Protein AF-A0A9Q0VZY8-F1 (afdb_monomer)

Solvent-accessible surface area (backbone atoms only — not comparable to full-atom values): 8937 Å² total; per-residue (Å²): 137,82,82,82,80,84,82,89,85,88,72,58,77,83,52,39,59,61,51,51,53,51,44,62,76,75,44,92,74,92,78,85,86,88,85,80,91,84,83,70,94,44,80,92,82,44,56,97,85,66,86,84,84,67,68,51,50,62,67,82,87,45,68,44,76,32,63,72,90,45,90,73,66,33,84,46,53,52,18,77,70,39,80,96,59,64,46,92,48,92,75,27,20,27,29,70,47,62,44,76,48,77,55,99,85,52,80,67,41,82,36,59,66,48,71,52,56,65,71,60,47,50,54,59,52,57,66,55,73,78,62,85,129

Secondary structure (DSSP, 8-state):
------------HHHHHHHHHHHHHHS--S----------S-TTT--TT-----SEEE--S-EEEPPTT-SS--SEEGGGG-SSS----TT-EEEEPPEEE--SSS--EEESEEEPPHHHHHHHHHHHHT---

Organism: NCBI:txid2511006

Structure (mmCIF, N/CA/C/O backbone):
data_AF-A0A9Q0VZY8-F1
#
_entry.id   AF-A0A9Q0VZY8-F1
#
loop_
_atom_site.group_PDB
_atom_site.id
_atom_site.type_symbol
_atom_site.label_atom_id
_atom_site.label_alt_id
_atom_site.label_comp_id
_atom_site.label_asym_id
_atom_site.label_entity_id
_atom_site.label_seq_id
_atom_site.pdbx_PDB_ins_code
_atom_site.Cartn_x
_atom_site.Cartn_y
_atom_site.Cartn_z
_atom_site.occupancy
_atom_site.B_iso_or_equiv
_atom_site.auth_seq_id
_atom_site.auth_comp_id
_atom_site.auth_asym_id
_atom_site.auth_atom_id
_atom_site.pdbx_PDB_model_num
ATOM 1 N N . MET A 1 1 ? -24.925 9.636 28.910 1.00 32.38 1 MET A N 1
ATOM 2 C CA . MET A 1 1 ? -25.523 9.132 27.660 1.00 32.38 1 MET A CA 1
ATOM 3 C C . MET A 1 1 ? -24.688 9.720 26.536 1.00 32.38 1 MET A C 1
ATOM 5 O O . MET A 1 1 ? -24.849 10.892 26.234 1.00 32.38 1 MET A O 1
ATOM 9 N N . LEU A 1 2 ? -23.657 8.996 26.093 1.00 38.84 2 LEU A N 1
ATOM 10 C CA . LEU A 1 2 ? -22.732 9.479 25.067 1.00 38.84 2 LEU A CA 1
ATOM 11 C C . LE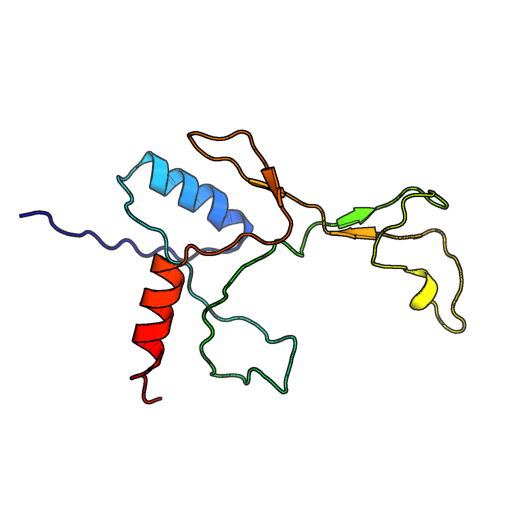U A 1 2 ? -23.324 9.055 23.719 1.00 38.84 2 LEU A C 1
ATOM 13 O O . LEU A 1 2 ? -23.356 7.866 23.417 1.00 38.84 2 LEU A O 1
ATOM 17 N N . GLU A 1 3 ? -23.879 9.997 22.962 1.00 44.88 3 GLU A N 1
ATOM 18 C CA . GLU A 1 3 ? -24.308 9.731 21.588 1.00 44.88 3 GLU A CA 1
ATOM 19 C C . GLU A 1 3 ? -23.060 9.407 20.751 1.00 44.88 3 GLU A C 1
ATOM 21 O O . GLU A 1 3 ? -22.207 10.270 20.531 1.00 44.88 3 GLU A O 1
ATOM 26 N N . HIS A 1 4 ? -22.909 8.152 20.318 1.00 53.09 4 HIS A N 1
ATOM 27 C CA . HIS A 1 4 ? -21.846 7.773 19.388 1.00 53.09 4 HIS A CA 1
ATOM 28 C C . HIS A 1 4 ? -22.198 8.302 17.995 1.00 53.09 4 HIS A C 1
ATOM 30 O O . HIS A 1 4 ? -23.000 7.723 17.266 1.00 53.09 4 HIS A O 1
ATOM 36 N N . LEU A 1 5 ? -21.616 9.448 17.643 1.00 50.69 5 LEU A N 1
ATOM 37 C CA . LEU A 1 5 ? -21.810 10.089 16.348 1.00 50.69 5 LEU A CA 1
ATOM 38 C C . LEU A 1 5 ? -20.930 9.415 15.284 1.00 50.69 5 LEU A C 1
ATOM 40 O O . LEU A 1 5 ? -19.721 9.642 15.237 1.00 50.69 5 LEU A O 1
ATOM 44 N N . THR A 1 6 ? -21.538 8.633 14.394 1.00 66.50 6 THR A N 1
ATOM 45 C CA . THR A 1 6 ? -20.872 8.137 13.179 1.00 66.50 6 THR A CA 1
ATOM 46 C C . THR A 1 6 ? -20.899 9.222 12.102 1.00 66.50 6 THR A C 1
ATOM 48 O O . THR A 1 6 ? -21.966 9.707 11.726 1.00 66.50 6 THR A O 1
ATOM 51 N N . LYS A 1 7 ? -19.728 9.623 11.591 1.00 71.81 7 LYS A N 1
ATOM 52 C CA . LYS A 1 7 ? -19.601 10.590 10.486 1.00 71.81 7 LYS A CA 1
ATOM 53 C C . LYS A 1 7 ? -19.109 9.872 9.235 1.00 71.81 7 LYS A C 1
ATOM 55 O O . LYS A 1 7 ? -18.022 9.305 9.244 1.00 71.81 7 LYS A O 1
ATOM 60 N N . LEU A 1 8 ? -19.900 9.929 8.166 1.00 64.75 8 LEU A N 1
ATOM 6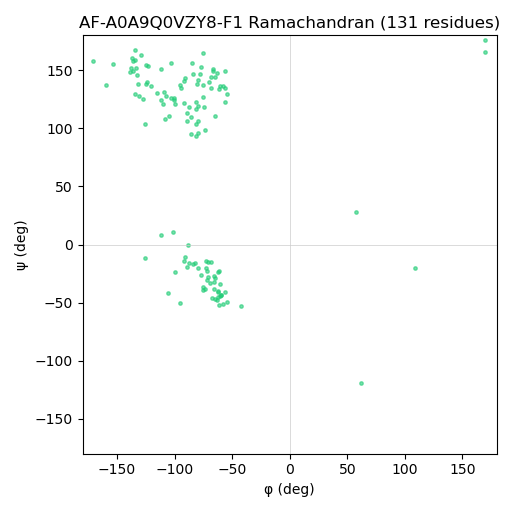1 C CA . LEU A 1 8 ? -19.544 9.379 6.859 1.00 64.75 8 LEU A CA 1
ATOM 62 C C . LEU A 1 8 ? -18.916 10.466 5.977 1.00 64.75 8 LEU A C 1
ATOM 64 O O . LEU A 1 8 ? -19.439 11.577 5.893 1.00 64.75 8 LEU A O 1
ATOM 68 N N . LEU A 1 9 ? -17.816 10.134 5.299 1.00 64.19 9 LEU A N 1
ATOM 69 C CA . LEU A 1 9 ? -17.140 11.016 4.351 1.00 64.19 9 LEU A CA 1
ATOM 70 C C . LEU A 1 9 ? -16.788 10.259 3.067 1.00 64.19 9 LEU A C 1
ATOM 72 O O . LEU A 1 9 ? -16.161 9.207 3.121 1.00 64.19 9 LEU A O 1
ATOM 76 N N . LEU A 1 10 ? -17.157 10.827 1.918 1.00 56.91 10 LEU A N 1
ATOM 77 C CA . LEU A 1 10 ? -16.867 10.302 0.579 1.00 56.91 10 LEU A CA 1
ATOM 78 C C . LEU A 1 10 ? -15.794 11.171 -0.082 1.00 56.91 10 LEU A C 1
ATOM 80 O O . LEU A 1 10 ? -15.931 12.395 -0.107 1.00 56.91 10 LEU A O 1
ATOM 84 N N . CYS A 1 11 ? -14.711 10.570 -0.581 1.00 48.88 11 CYS A N 1
ATOM 85 C CA . CYS A 1 11 ? -13.517 11.337 -0.921 1.00 48.88 11 CYS A CA 1
ATOM 86 C C . CYS A 1 11 ? -12.564 10.631 -1.914 1.00 48.88 11 CYS A C 1
ATOM 88 O O . CYS A 1 11 ? -12.272 9.452 -1.747 1.00 48.88 11 CYS A O 1
ATOM 90 N N . MET A 1 12 ? -12.022 11.358 -2.909 1.00 60.88 12 MET A N 1
ATOM 91 C 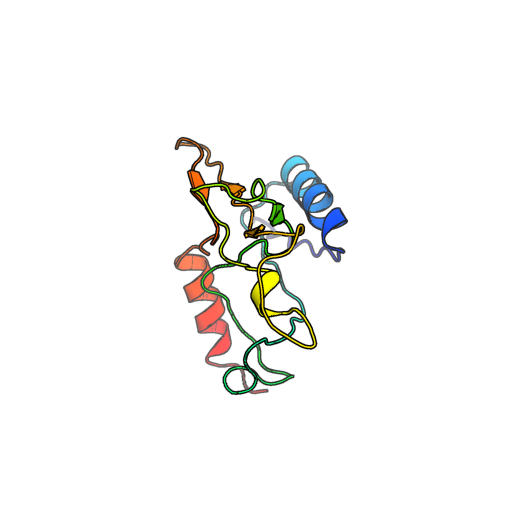CA . MET A 1 12 ? -10.896 10.903 -3.758 1.00 60.88 12 MET A CA 1
ATOM 92 C C . MET A 1 12 ? -9.549 11.016 -3.020 1.00 60.88 12 MET A C 1
ATOM 94 O O . MET A 1 12 ? -9.399 11.899 -2.183 1.00 60.88 12 MET A O 1
ATOM 98 N N . LEU A 1 13 ? -8.553 10.184 -3.363 1.00 59.78 13 LEU A N 1
ATOM 99 C CA . LEU A 1 13 ? -7.271 10.012 -2.642 1.00 59.78 13 LEU A CA 1
ATOM 100 C C . LEU A 1 13 ? -6.592 11.309 -2.152 1.00 59.78 13 LEU A C 1
AT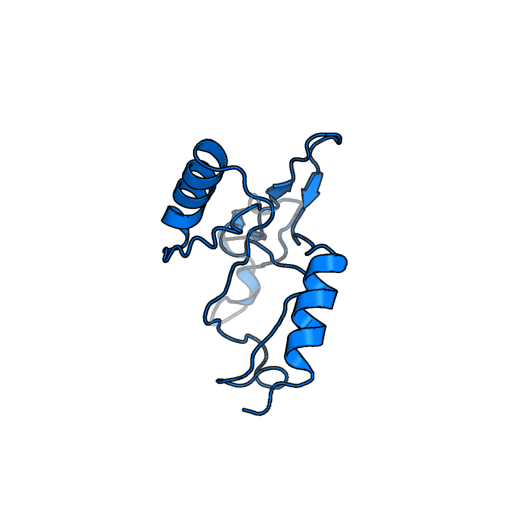OM 102 O O . L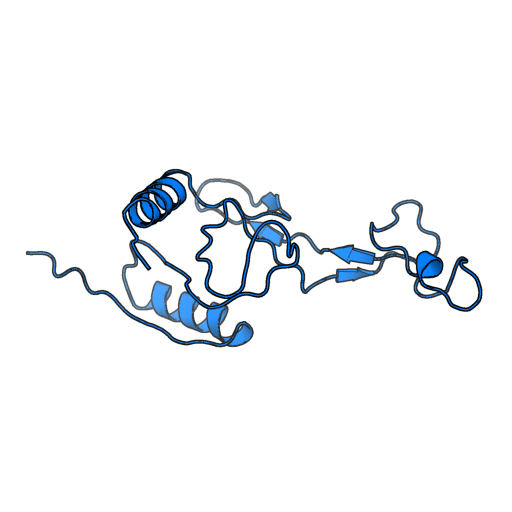EU A 1 13 ? -6.323 11.430 -0.960 1.00 59.78 13 LEU A O 1
ATOM 106 N N . GLY A 1 14 ? -6.362 12.299 -3.025 1.00 60.66 14 GLY A N 1
ATOM 107 C CA . GLY A 1 14 ? -5.728 13.572 -2.629 1.00 60.66 14 GLY A CA 1
ATOM 108 C C . GLY A 1 14 ? -6.571 14.404 -1.656 1.00 60.66 14 GLY A C 1
ATOM 109 O O . GLY A 1 14 ? -6.041 15.104 -0.799 1.00 60.66 14 GLY A O 1
ATOM 110 N N . ASN A 1 15 ? -7.891 14.257 -1.727 1.00 75.06 15 ASN A N 1
ATOM 111 C CA . ASN A 1 15 ? -8.817 14.933 -0.832 1.00 75.06 15 ASN A CA 1
ATOM 112 C C . ASN A 1 15 ? -8.894 14.217 0.538 1.00 75.06 15 ASN A C 1
ATOM 114 O O . ASN A 1 15 ? -9.311 14.844 1.512 1.00 75.06 15 ASN A O 1
ATOM 118 N N . VAL A 1 16 ? -8.495 12.932 0.647 1.00 82.62 16 VAL A N 1
ATOM 119 C CA . VAL A 1 16 ? -8.694 12.126 1.876 1.00 82.62 16 VAL A CA 1
ATOM 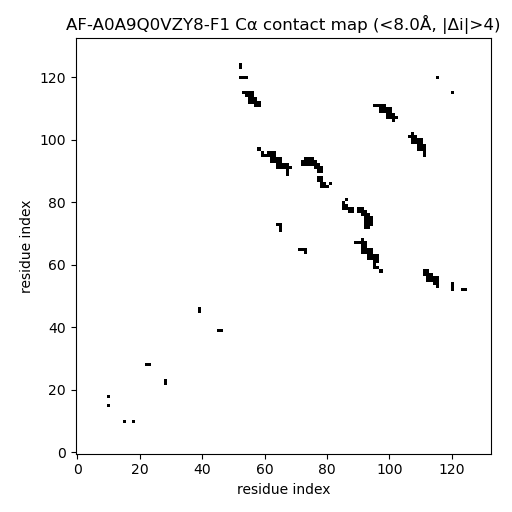120 C C . VAL A 1 16 ? -7.826 12.664 2.997 1.00 82.62 16 VAL A C 1
ATOM 122 O O . VAL A 1 16 ? -8.326 12.878 4.096 1.00 82.62 16 VAL A O 1
ATOM 125 N N . ALA A 1 17 ? -6.551 12.939 2.716 1.00 82.19 17 ALA A N 1
ATOM 126 C CA . ALA A 1 17 ? -5.618 13.448 3.716 1.00 82.19 17 ALA A CA 1
ATOM 127 C C . ALA A 1 17 ? -6.117 14.763 4.335 1.00 82.19 17 ALA A C 1
ATOM 129 O O . ALA A 1 17 ? -6.237 14.875 5.554 1.00 82.19 17 ALA A O 1
ATOM 130 N N . THR A 1 18 ? -6.488 15.741 3.503 1.00 86.06 18 THR A N 1
ATOM 131 C CA . THR A 1 18 ? -7.011 17.031 3.975 1.00 86.06 18 THR A CA 1
ATOM 132 C C . THR A 1 18 ? -8.312 16.869 4.753 1.00 86.06 18 THR A C 1
ATOM 134 O O . THR A 1 18 ? -8.517 17.528 5.777 1.00 86.06 18 THR A O 1
ATOM 137 N N . ALA A 1 19 ? -9.202 15.996 4.289 1.00 87.50 19 ALA A N 1
ATOM 138 C CA . ALA A 1 19 ? -10.503 15.841 4.906 1.00 87.50 19 ALA A CA 1
ATOM 139 C C . ALA A 1 19 ? -10.428 15.069 6.238 1.00 87.50 19 ALA A C 1
ATOM 141 O O . ALA A 1 19 ? -11.048 15.494 7.214 1.00 87.50 19 ALA A O 1
ATOM 142 N N . VAL A 1 20 ? -9.593 14.027 6.334 1.00 89.06 20 VAL A N 1
ATOM 143 C CA . VAL A 1 20 ? -9.278 13.335 7.597 1.00 89.06 20 VAL A CA 1
ATOM 144 C C . VAL A 1 20 ? -8.604 14.292 8.578 1.00 89.06 20 VAL A C 1
ATOM 146 O O . VAL A 1 20 ? -9.032 14.376 9.728 1.00 89.06 20 VAL A O 1
ATOM 149 N N . GLN A 1 21 ? -7.627 15.085 8.126 1.00 88.75 21 GLN A N 1
ATOM 150 C CA . GLN A 1 21 ? -6.966 16.078 8.975 1.00 88.75 21 GLN A CA 1
ATOM 151 C C . GLN A 1 21 ? -7.965 17.109 9.518 1.00 88.75 21 GLN A C 1
ATOM 153 O O . GLN A 1 21 ? -7.951 17.438 10.703 1.00 88.75 21 GLN A O 1
ATOM 158 N N . THR A 1 22 ? -8.874 17.593 8.671 1.00 90.69 22 THR A N 1
ATOM 159 C CA . THR A 1 22 ? -9.934 18.522 9.087 1.00 90.69 22 THR A CA 1
ATOM 160 C C . THR A 1 22 ? -10.859 17.872 10.111 1.00 90.69 22 THR A C 1
ATOM 162 O O . THR A 1 22 ? -11.242 18.512 11.089 1.00 90.69 22 THR A O 1
ATOM 165 N N . MET A 1 23 ? -11.197 16.595 9.924 1.00 89.94 23 MET A N 1
ATOM 166 C CA . MET A 1 23 ? -12.052 15.853 10.846 1.00 89.94 23 MET A CA 1
ATOM 167 C C . MET A 1 23 ? -11.390 15.691 12.217 1.00 89.94 23 MET A C 1
ATOM 169 O O . MET A 1 23 ? -12.029 15.991 13.224 1.00 89.94 23 MET A O 1
ATOM 173 N N . LEU A 1 24 ? -10.112 15.302 12.252 1.00 89.31 24 LEU A N 1
ATOM 174 C CA . LEU A 1 24 ? -9.326 15.159 13.483 1.00 89.31 24 LEU A CA 1
ATOM 175 C C . LEU A 1 24 ? -9.195 16.481 14.251 1.00 89.31 24 LEU A C 1
ATOM 177 O O . LEU A 1 24 ? -9.183 16.485 15.477 1.00 89.31 24 LEU A O 1
ATOM 181 N N . LEU A 1 25 ? -9.130 17.613 13.543 1.00 91.38 25 LEU A N 1
ATOM 182 C CA . LEU A 1 25 ? -9.068 18.943 14.160 1.00 91.38 25 LEU A CA 1
ATOM 183 C C . LEU A 1 25 ? -10.422 19.433 14.694 1.00 91.38 25 LEU A C 1
ATOM 185 O O . LEU A 1 25 ? -10.460 20.289 15.576 1.00 91.38 25 LEU A O 1
ATOM 189 N N . LYS A 1 26 ? -11.538 18.960 14.127 1.00 93.44 26 LYS A N 1
ATOM 190 C CA . LYS A 1 26 ? -12.892 19.436 14.462 1.00 93.44 26 LYS A CA 1
ATOM 191 C C . LYS A 1 26 ? -13.639 18.528 15.430 1.00 93.44 26 LYS A C 1
ATOM 193 O O . LYS A 1 26 ? -14.561 19.000 16.091 1.00 93.44 26 LYS A O 1
ATOM 198 N N . PHE A 1 27 ? -13.283 17.250 15.498 1.00 90.81 27 PHE A N 1
ATOM 199 C CA . PHE A 1 27 ? -14.018 16.245 16.256 1.00 90.81 27 PHE A CA 1
ATOM 200 C C . PHE A 1 27 ? -13.081 15.378 17.091 1.00 90.81 27 PHE A C 1
ATOM 202 O O . PHE A 1 27 ? -11.938 15.133 16.721 1.00 90.81 27 PHE A O 1
ATOM 209 N N . HIS A 1 28 ? -13.603 14.866 18.204 1.00 90.38 28 HIS A N 1
ATOM 210 C CA . HIS A 1 28 ? -12.928 13.826 18.966 1.00 90.38 28 HIS A CA 1
ATOM 211 C C . HIS A 1 28 ? -13.207 12.469 18.308 1.00 90.38 28 HIS A C 1
ATOM 213 O O . HIS A 1 28 ? -14.319 11.951 18.394 1.00 90.38 28 HIS A O 1
ATOM 219 N N . ILE A 1 29 ? -12.217 11.937 17.593 1.00 88.06 29 ILE A N 1
ATOM 220 C CA . ILE A 1 29 ? -12.337 10.703 16.811 1.00 88.06 29 ILE A CA 1
ATOM 221 C C . ILE A 1 29 ? -11.714 9.544 17.588 1.00 88.06 29 ILE A C 1
ATOM 223 O O . ILE A 1 29 ? -10.539 9.600 17.939 1.00 88.06 29 ILE A O 1
ATOM 227 N N . SER A 1 30 ? -12.486 8.479 17.815 1.00 88.56 30 SER A N 1
ATOM 228 C CA . SER A 1 30 ? -11.999 7.245 18.455 1.00 88.56 30 SER A CA 1
ATOM 229 C C . SER A 1 30 ? -11.438 6.222 17.461 1.00 88.56 30 SER A C 1
ATOM 231 O O . SER A 1 30 ? -10.697 5.328 17.854 1.00 88.56 30 SER A O 1
ATOM 233 N N . GLY A 1 31 ? -11.783 6.339 16.177 1.00 86.69 31 GLY A N 1
ATOM 234 C CA . GLY A 1 31 ? -11.325 5.438 15.124 1.00 86.69 31 GLY A CA 1
ATOM 235 C C . GLY A 1 31 ? -11.704 5.939 13.734 1.00 86.69 31 GLY A C 1
ATOM 236 O O . GLY A 1 31 ? -12.624 6.743 13.586 1.00 86.69 31 GLY A O 1
ATOM 237 N N . ILE A 1 32 ? -10.979 5.469 12.721 1.00 87.12 32 ILE A N 1
ATOM 238 C CA . ILE A 1 32 ? -11.219 5.779 11.309 1.00 87.12 32 ILE A CA 1
ATOM 239 C C . ILE A 1 32 ? -11.306 4.452 10.562 1.00 87.12 32 ILE A C 1
ATOM 241 O O . ILE A 1 32 ? -10.381 3.648 10.629 1.00 87.12 32 ILE A O 1
ATOM 245 N N . ILE A 1 33 ? -12.402 4.249 9.834 1.00 87.25 33 ILE A N 1
ATOM 246 C CA . ILE A 1 33 ? -12.596 3.094 8.957 1.00 87.25 33 ILE A CA 1
ATOM 247 C C . ILE A 1 33 ? -12.594 3.610 7.522 1.00 87.25 33 ILE A C 1
ATOM 249 O O . ILE A 1 33 ? -13.381 4.491 7.174 1.00 87.25 33 ILE A O 1
ATOM 253 N N . PHE A 1 34 ? -11.708 3.062 6.695 1.00 86.69 34 PHE A N 1
ATOM 254 C CA . PHE A 1 34 ? -11.731 3.276 5.254 1.00 86.69 34 PHE A CA 1
ATOM 255 C C . PHE A 1 34 ? -12.370 2.060 4.586 1.00 86.69 34 PHE A C 1
ATOM 257 O O . PHE A 1 34 ? -11.925 0.936 4.804 1.00 86.69 34 PHE A O 1
ATOM 264 N N . PHE A 1 35 ? -13.396 2.287 3.771 1.00 87.69 35 PHE A N 1
ATOM 265 C CA . PHE A 1 35 ? -14.058 1.247 2.991 1.00 87.69 35 PHE A CA 1
ATOM 266 C C . PHE A 1 35 ? -14.300 1.746 1.567 1.00 87.69 35 PHE A C 1
ATOM 268 O O . PHE A 1 35 ? -14.485 2.941 1.331 1.00 87.69 35 PHE A O 1
ATOM 275 N N . GLY A 1 36 ? -14.289 0.826 0.612 1.00 88.06 36 GLY A N 1
ATOM 276 C CA . GLY A 1 36 ? -14.487 1.131 -0.797 1.00 88.06 36 GLY A CA 1
ATOM 277 C C . GLY A 1 36 ? -14.179 -0.073 -1.674 1.00 88.06 36 GLY A C 1
ATOM 278 O O . GLY A 1 36 ? -13.733 -1.113 -1.193 1.00 88.06 36 GLY A O 1
ATOM 279 N N . SER A 1 37 ? -14.415 0.072 -2.973 1.00 89.50 37 SER A N 1
ATOM 280 C CA . SER A 1 37 ? -14.063 -0.947 -3.960 1.00 89.50 37 SER A CA 1
ATOM 281 C C . SER A 1 37 ? -12.567 -0.907 -4.273 1.00 89.50 37 SER A C 1
ATOM 283 O O . SER A 1 37 ? -11.955 0.163 -4.305 1.00 89.50 37 SER A O 1
ATOM 285 N N . SER A 1 38 ? -11.981 -2.070 -4.550 1.00 86.94 38 SER A N 1
ATOM 286 C CA . SER A 1 38 ? -10.584 -2.199 -4.967 1.00 86.94 38 SER A CA 1
ATOM 287 C C . SER A 1 38 ? -10.454 -3.198 -6.118 1.00 86.94 38 SER A C 1
ATOM 289 O O . SER A 1 38 ? -11.366 -3.985 -6.370 1.00 86.94 38 SER A O 1
ATOM 291 N N . GLY A 1 39 ? -9.341 -3.128 -6.849 1.00 87.38 39 GLY A N 1
ATOM 292 C CA . GLY A 1 39 ? -8.991 -4.119 -7.864 1.00 87.38 39 GLY A CA 1
ATOM 293 C C . GLY A 1 39 ? -8.060 -5.176 -7.279 1.00 87.38 39 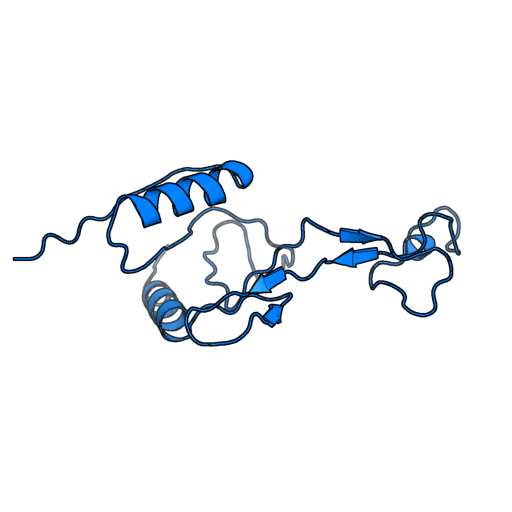GLY A C 1
ATOM 294 O O . GLY A 1 39 ? -7.114 -4.830 -6.571 1.00 87.38 39 GLY A O 1
ATOM 295 N N . SER A 1 40 ? -8.305 -6.447 -7.602 1.00 89.00 40 SER A N 1
ATOM 296 C CA . SER A 1 40 ? -7.376 -7.525 -7.263 1.00 89.00 40 SER A CA 1
ATOM 297 C C . SER A 1 40 ? -6.224 -7.584 -8.266 1.00 89.00 40 SER A C 1
ATOM 299 O O . SER A 1 40 ? -6.428 -7.460 -9.474 1.00 89.00 40 SER A O 1
ATOM 301 N N . LEU A 1 41 ? -5.012 -7.797 -7.754 1.00 87.62 41 LEU A N 1
ATOM 302 C CA . LEU A 1 41 ? -3.834 -8.134 -8.559 1.00 87.62 41 LEU A CA 1
ATOM 303 C C . LEU A 1 41 ? -3.652 -9.651 -8.710 1.00 87.62 41 LEU A C 1
ATOM 305 O O . LEU A 1 41 ? -2.839 -10.086 -9.521 1.00 87.62 41 LEU A O 1
ATOM 309 N N . ASP A 1 42 ? -4.412 -10.436 -7.945 1.00 85.81 42 ASP A N 1
ATOM 310 C CA . ASP A 1 42 ? -4.391 -11.892 -7.963 1.00 85.81 42 ASP A CA 1
ATOM 311 C C . ASP A 1 42 ? -5.811 -12.422 -8.191 1.00 85.81 42 ASP A C 1
ATOM 313 O O . ASP A 1 42 ? -6.673 -12.400 -7.306 1.00 85.81 42 ASP A O 1
ATOM 317 N N . LYS A 1 43 ? -6.051 -12.865 -9.424 1.00 79.25 43 LYS A N 1
ATOM 318 C CA . LYS A 1 43 ? -7.349 -13.378 -9.872 1.00 79.25 43 LYS A CA 1
ATOM 319 C C . LYS A 1 43 ? -7.703 -14.738 -9.265 1.00 79.25 43 LYS A C 1
ATOM 321 O O . LYS A 1 43 ? -8.845 -15.153 -9.395 1.00 79.25 43 LYS A O 1
ATOM 326 N N . ASP A 1 44 ? -6.736 -15.437 -8.673 1.00 86.12 44 ASP A N 1
ATOM 327 C CA . ASP A 1 44 ? -6.955 -16.764 -8.104 1.00 86.12 44 ASP A CA 1
ATOM 328 C C . ASP A 1 44 ? -7.328 -16.671 -6.610 1.00 86.12 44 ASP A C 1
ATOM 330 O O . ASP A 1 44 ? -7.827 -17.640 -6.040 1.00 86.12 44 ASP A O 1
ATOM 334 N N . ILE A 1 45 ? -7.119 -15.503 -5.980 1.00 84.69 45 ILE A N 1
ATOM 335 C CA . ILE A 1 45 ? -7.389 -15.259 -4.551 1.00 84.69 45 ILE A CA 1
ATOM 336 C C . ILE A 1 45 ? -8.644 -14.409 -4.322 1.00 84.69 45 ILE A C 1
ATOM 338 O O . ILE A 1 45 ? -9.392 -14.694 -3.391 1.00 84.69 45 ILE A O 1
ATOM 342 N N . LEU A 1 46 ? -8.859 -13.356 -5.118 1.00 87.88 46 LEU A N 1
ATOM 343 C CA . LEU A 1 46 ? -9.998 -12.445 -4.956 1.00 87.88 46 LEU A CA 1
ATOM 344 C C . LEU A 1 46 ? -10.711 -12.226 -6.287 1.00 87.88 46 LEU A C 1
ATOM 346 O O . LEU A 1 46 ? -10.099 -11.817 -7.280 1.00 87.88 46 LEU A O 1
ATOM 350 N N . MET A 1 47 ? -12.023 -12.428 -6.267 1.00 89.38 47 MET A N 1
ATOM 351 C CA . MET A 1 47 ? -12.931 -12.244 -7.389 1.00 89.38 47 MET A CA 1
ATOM 352 C C . MET A 1 47 ? -13.724 -10.936 -7.253 1.00 89.38 47 MET A C 1
ATOM 354 O O . MET A 1 47 ? -13.918 -10.421 -6.149 1.00 89.38 47 MET A O 1
ATOM 358 N N . PRO A 1 48 ? -14.219 -10.360 -8.365 1.00 89.25 48 PRO A N 1
ATOM 359 C CA . PRO A 1 48 ? -15.137 -9.230 -8.290 1.00 89.25 48 PRO A CA 1
ATOM 360 C C . PRO A 1 48 ? -16.368 -9.575 -7.440 1.00 89.25 48 PRO A C 1
ATOM 362 O O . PRO A 1 48 ? -17.092 -10.514 -7.761 1.00 89.25 48 PRO A O 1
ATOM 365 N N . GLY A 1 49 ? -16.610 -8.791 -6.389 1.00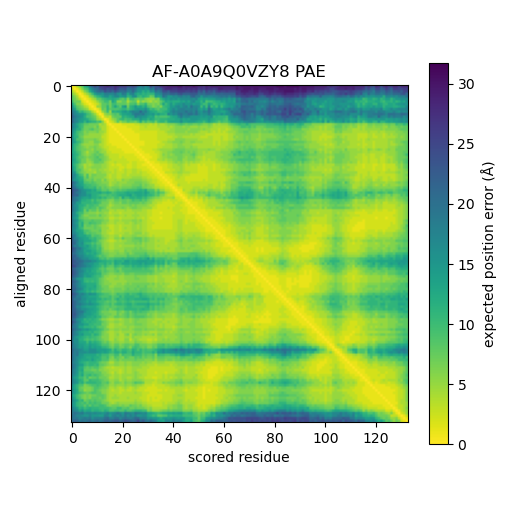 87.44 49 GLY A N 1
ATOM 366 C CA . GLY A 1 49 ? -17.683 -9.026 -5.416 1.00 87.44 49 GLY A CA 1
ATOM 367 C C . GLY A 1 49 ? -17.177 -9.482 -4.047 1.00 87.44 49 GLY A C 1
ATOM 368 O O . GLY A 1 49 ? -17.875 -9.268 -3.060 1.00 87.44 49 GLY A O 1
ATOM 369 N N . ASP A 1 50 ? -15.952 -10.009 -3.968 1.00 87.75 50 ASP A N 1
ATOM 370 C CA . ASP A 1 50 ? -15.354 -10.403 -2.695 1.00 87.75 50 ASP A CA 1
ATOM 371 C C . ASP A 1 50 ? -15.050 -9.183 -1.818 1.00 87.75 50 ASP A C 1
ATOM 373 O O . ASP A 1 50 ? -14.618 -8.123 -2.290 1.00 87.75 50 ASP A O 1
ATOM 377 N N . VAL A 1 51 ? -15.232 -9.356 -0.509 1.00 89.38 51 VAL A N 1
ATOM 378 C CA . VAL A 1 51 ? -14.861 -8.370 0.508 1.00 89.38 51 VAL A CA 1
ATOM 379 C C . VAL A 1 51 ? -13.572 -8.824 1.182 1.00 89.38 51 VAL A C 1
ATOM 381 O O . VAL A 1 51 ? -13.487 -9.932 1.704 1.00 89.38 51 VAL A O 1
ATOM 384 N N . ALA A 1 52 ? -12.563 -7.954 1.195 1.00 89.31 52 ALA A N 1
ATOM 385 C CA . ALA A 1 52 ? -11.262 -8.245 1.787 1.00 89.31 52 ALA A CA 1
ATOM 386 C C . ALA A 1 52 ? -10.922 -7.258 2.910 1.00 89.31 52 ALA A C 1
ATOM 388 O O . ALA A 1 52 ? -11.060 -6.044 2.751 1.00 89.31 52 ALA A O 1
ATOM 389 N N . VAL A 1 53 ? -10.401 -7.785 4.023 1.00 92.00 53 VAL A N 1
ATOM 390 C CA . VAL A 1 53 ? -9.818 -6.999 5.120 1.00 92.00 53 VAL A CA 1
ATOM 391 C C . VAL A 1 53 ? -8.293 -7.118 5.037 1.00 92.00 53 VAL A C 1
ATOM 393 O O . VAL A 1 53 ? -7.746 -8.201 5.265 1.00 92.00 53 VAL A O 1
ATOM 396 N N . PRO A 1 54 ? -7.563 -6.044 4.688 1.00 91.94 54 PRO A N 1
ATOM 397 C CA . PRO A 1 54 ? -6.115 -6.112 4.562 1.00 91.94 54 PRO A CA 1
ATOM 398 C C . PRO A 1 54 ? -5.437 -6.146 5.938 1.00 91.94 54 PRO A C 1
ATOM 400 O O . PRO A 1 54 ? -5.761 -5.365 6.829 1.00 91.94 54 PRO A O 1
ATOM 403 N N . LYS A 1 55 ? -4.418 -6.999 6.093 1.00 92.69 55 LYS A N 1
ATOM 404 C CA . LYS A 1 55 ? -3.522 -6.981 7.270 1.00 92.69 55 LYS A CA 1
ATOM 405 C C . LYS A 1 55 ? -2.593 -5.764 7.283 1.00 92.69 55 LYS A C 1
ATOM 407 O O . LYS A 1 55 ? -2.150 -5.322 8.341 1.00 92.69 55 LYS A O 1
ATOM 412 N N . ALA A 1 56 ? -2.270 -5.249 6.101 1.00 92.38 56 ALA A N 1
ATOM 413 C CA . ALA A 1 56 ? -1.442 -4.071 5.911 1.00 92.38 56 ALA A CA 1
ATOM 414 C C . ALA A 1 56 ? -1.783 -3.393 4.581 1.00 92.38 56 ALA A C 1
ATOM 416 O O . ALA A 1 56 ? -2.240 -4.046 3.642 1.00 92.38 56 ALA A O 1
ATOM 417 N N . VAL A 1 57 ? -1.514 -2.095 4.493 1.00 91.06 57 VAL A N 1
ATOM 418 C CA . VAL A 1 57 ? -1.663 -1.294 3.270 1.00 91.06 57 VAL A CA 1
ATOM 419 C C . VAL A 1 57 ? -0.345 -0.601 2.940 1.00 91.06 57 VAL A C 1
ATOM 421 O O . VAL A 1 57 ? 0.474 -0.376 3.825 1.00 91.06 57 VAL A O 1
ATOM 424 N N . ALA A 1 58 ? -0.108 -0.267 1.675 1.00 90.88 58 ALA A N 1
ATOM 425 C CA . ALA A 1 58 ? 1.101 0.439 1.253 1.00 90.88 58 ALA A CA 1
ATOM 426 C C . ALA A 1 58 ? 0.767 1.517 0.225 1.00 90.88 58 ALA A C 1
ATOM 428 O O . ALA A 1 58 ? -0.156 1.365 -0.578 1.00 90.88 58 ALA A O 1
ATOM 429 N N . PHE A 1 59 ? 1.546 2.598 0.229 1.00 87.81 59 PHE A N 1
ATOM 430 C CA . PHE A 1 59 ? 1.451 3.632 -0.792 1.00 87.81 59 PHE A CA 1
ATOM 431 C C . PHE A 1 59 ? 2.311 3.244 -2.001 1.00 87.81 59 PHE A C 1
ATOM 433 O O . PHE A 1 59 ? 3.512 3.486 -2.035 1.00 87.81 59 PHE A O 1
ATOM 440 N N . THR A 1 60 ? 1.700 2.618 -3.007 1.00 89.25 60 THR A N 1
ATOM 441 C CA . THR A 1 60 ? 2.412 2.100 -4.194 1.00 89.25 60 THR A CA 1
ATOM 442 C C . THR A 1 60 ? 2.550 3.120 -5.332 1.00 89.25 60 THR A C 1
ATOM 444 O O . THR A 1 60 ? 3.131 2.828 -6.376 1.00 89.25 60 THR A O 1
ATOM 447 N N . GLY A 1 61 ? 2.015 4.331 -5.146 1.00 86.81 61 GLY A N 1
ATOM 448 C CA . GLY A 1 61 ? 1.962 5.366 -6.180 1.00 86.81 61 GLY A CA 1
ATOM 449 C C . GLY A 1 61 ? 3.194 6.268 -6.275 1.00 86.81 61 GLY A C 1
ATOM 450 O O . GLY A 1 61 ? 3.344 6.951 -7.285 1.00 86.81 61 GLY A O 1
ATOM 451 N N . VAL A 1 62 ? 4.070 6.299 -5.261 1.00 87.75 62 VAL A N 1
ATOM 452 C CA . VAL A 1 62 ? 5.289 7.126 -5.290 1.00 87.75 62 VAL A CA 1
ATOM 453 C C . VAL A 1 62 ? 6.520 6.246 -5.432 1.00 87.75 62 VAL A C 1
ATOM 455 O O . VAL A 1 62 ? 6.710 5.268 -4.708 1.00 87.75 62 VAL A O 1
ATOM 458 N N . TRP A 1 63 ? 7.359 6.635 -6.384 1.00 92.56 63 TRP A N 1
ATOM 459 C CA . TRP A 1 63 ? 8.559 5.926 -6.780 1.00 92.56 63 TRP A CA 1
ATOM 460 C C . TRP A 1 63 ? 9.759 6.855 -6.685 1.00 92.56 63 TRP A C 1
ATOM 462 O O . TRP A 1 63 ? 9.702 8.009 -7.108 1.00 92.56 63 TRP A O 1
ATOM 472 N N . GLU A 1 64 ? 10.860 6.328 -6.170 1.00 92.31 64 GLU A N 1
ATOM 473 C CA . GLU A 1 64 ? 12.154 6.983 -6.176 1.00 92.31 64 GLU A CA 1
ATOM 474 C C . GLU A 1 64 ? 12.999 6.409 -7.316 1.00 92.31 64 GLU A C 1
ATOM 476 O O . GLU A 1 64 ? 13.282 5.206 -7.372 1.00 92.31 64 GLU A O 1
ATOM 481 N N . TRP A 1 65 ? 13.412 7.279 -8.236 1.00 94.94 65 TRP A N 1
ATOM 482 C CA . TRP A 1 65 ? 14.342 6.911 -9.295 1.00 94.94 65 TRP A CA 1
ATOM 483 C C . TRP A 1 65 ? 15.755 6.802 -8.739 1.00 94.94 65 TRP A C 1
ATOM 485 O O . TRP A 1 65 ? 16.267 7.750 -8.141 1.00 94.94 65 TRP A O 1
ATOM 495 N N . LYS A 1 66 ? 16.421 5.671 -8.975 1.00 94.81 66 LYS A N 1
ATOM 496 C CA . LYS A 1 66 ? 17.823 5.520 -8.590 1.00 94.81 66 LYS A CA 1
ATOM 497 C C . LYS A 1 66 ? 18.732 6.093 -9.660 1.00 94.81 66 LYS A C 1
ATOM 499 O O . LYS A 1 66 ? 18.449 6.042 -10.859 1.00 94.81 66 LYS A O 1
ATOM 504 N N . LYS A 1 67 ? 19.856 6.647 -9.207 1.00 92.56 67 LYS A N 1
ATOM 505 C CA . LYS A 1 67 ? 20.875 7.201 -10.094 1.00 92.56 67 LYS A CA 1
ATOM 506 C C . LYS A 1 67 ? 21.334 6.119 -11.073 1.00 92.56 67 LYS A C 1
ATOM 508 O O . LYS A 1 67 ? 21.603 4.987 -10.683 1.00 92.56 67 LYS A O 1
ATOM 513 N N . PHE A 1 68 ? 21.447 6.479 -12.348 1.00 92.00 68 PHE A N 1
ATOM 514 C CA . PHE A 1 68 ? 21.903 5.545 -13.371 1.00 92.00 68 PHE A CA 1
ATOM 515 C C . PHE A 1 68 ? 23.259 4.933 -12.982 1.00 92.00 68 PHE A C 1
ATOM 517 O O . PHE A 1 68 ? 24.187 5.660 -12.616 1.00 92.00 68 PHE A O 1
ATOM 524 N N . ARG A 1 69 ? 23.347 3.596 -13.040 1.00 88.00 69 ARG A N 1
ATOM 525 C CA . ARG A 1 69 ? 24.513 2.796 -12.619 1.00 88.00 69 ARG A CA 1
ATOM 526 C C . ARG A 1 69 ? 24.949 2.999 -11.156 1.00 88.00 69 ARG A C 1
ATOM 528 O O . ARG A 1 69 ? 26.123 2.812 -10.846 1.00 88.00 69 ARG A O 1
ATOM 535 N N . SER A 1 70 ? 24.038 3.361 -10.247 1.00 88.56 70 SER A N 1
ATOM 536 C CA . SER A 1 70 ? 24.325 3.299 -8.809 1.00 88.56 70 SER A CA 1
ATOM 537 C C . SER A 1 70 ? 24.502 1.860 -8.333 1.00 88.56 70 SER A C 1
ATOM 539 O O . SER A 1 70 ? 23.892 0.929 -8.861 1.00 88.56 70 SER A O 1
ATOM 541 N N . GLU A 1 71 ? 25.312 1.688 -7.289 1.00 89.69 71 GLU A N 1
ATOM 542 C CA . GLU A 1 71 ? 25.429 0.409 -6.580 1.00 89.69 71 GLU A CA 1
ATOM 543 C C . GLU A 1 71 ? 24.118 0.052 -5.866 1.00 89.69 71 GLU A C 1
ATOM 545 O O . GLU A 1 71 ? 23.686 -1.098 -5.886 1.00 89.69 71 GLU A O 1
ATOM 550 N N . ASN A 1 72 ? 23.436 1.054 -5.301 1.00 90.06 72 ASN A N 1
ATOM 551 C CA . ASN A 1 72 ? 22.102 0.891 -4.734 1.00 90.06 72 ASN A CA 1
ATOM 552 C C . ASN A 1 72 ? 21.044 0.950 -5.849 1.00 90.06 72 ASN A C 1
ATOM 554 O O . ASN A 1 72 ? 20.641 2.043 -6.261 1.00 90.06 72 ASN A O 1
ATOM 558 N N . LYS A 1 73 ? 20.658 -0.213 -6.380 1.00 92.00 73 LYS A N 1
ATOM 559 C CA . LYS A 1 73 ? 19.637 -0.356 -7.428 1.00 92.00 73 LYS A CA 1
ATOM 560 C C . LYS A 1 73 ? 18.249 -0.555 -6.826 1.00 92.00 73 LYS A C 1
ATOM 562 O O . LYS A 1 73 ? 18.092 -1.245 -5.824 1.00 92.00 73 LYS A O 1
ATOM 567 N N . GLY A 1 74 ? 17.244 0.020 -7.480 1.00 93.81 74 GLY A N 1
ATOM 568 C CA . GLY A 1 74 ? 15.843 -0.192 -7.137 1.00 93.81 74 GLY A CA 1
ATOM 569 C C . GLY A 1 74 ? 15.336 -1.563 -7.592 1.00 93.81 74 GLY A C 1
ATOM 570 O O . GLY A 1 74 ? 15.957 -2.228 -8.422 1.00 93.81 74 GLY A O 1
ATOM 571 N N . LYS A 1 75 ? 14.185 -1.980 -7.052 1.00 93.75 75 LYS A N 1
ATOM 572 C CA . LYS A 1 75 ? 13.569 -3.284 -7.356 1.00 93.75 75 LYS A CA 1
ATOM 573 C C . LYS A 1 75 ? 12.968 -3.373 -8.759 1.00 93.75 75 LYS A C 1
ATOM 575 O O . LYS A 1 75 ? 12.926 -4.462 -9.319 1.00 93.75 75 LYS A O 1
ATOM 580 N N . LEU A 1 76 ? 12.476 -2.264 -9.310 1.00 94.81 76 LEU A N 1
ATOM 581 C CA . LEU A 1 76 ? 11.986 -2.209 -10.685 1.00 94.81 76 LEU A CA 1
ATOM 582 C C . LEU A 1 76 ? 13.154 -1.887 -11.610 1.00 94.81 76 LEU A C 1
ATOM 584 O O . LEU A 1 76 ? 13.745 -0.813 -11.504 1.00 94.81 76 LEU A O 1
ATOM 588 N N . VAL A 1 77 ? 13.463 -2.803 -12.522 1.00 95.50 77 VAL A N 1
ATOM 589 C CA . VAL A 1 77 ? 14.538 -2.656 -13.504 1.00 95.50 77 VAL A CA 1
ATOM 590 C C . VAL A 1 77 ? 13.914 -2.438 -14.876 1.00 95.50 77 VAL A C 1
ATOM 592 O O . VAL A 1 77 ? 13.354 -3.355 -15.466 1.00 95.50 77 VAL A O 1
ATOM 595 N N . PHE A 1 78 ? 14.002 -1.218 -15.410 1.00 95.38 78 PHE A N 1
ATOM 596 C CA . PHE A 1 78 ? 13.344 -0.884 -16.682 1.00 95.38 78 PHE A CA 1
ATOM 597 C C . PHE A 1 78 ? 13.925 -1.645 -17.869 1.00 95.38 78 PHE A C 1
ATOM 599 O O . PHE A 1 78 ? 13.225 -1.879 -18.849 1.00 95.38 78 PHE A O 1
ATOM 606 N N . GLY A 1 79 ? 15.194 -2.035 -17.777 1.00 95.50 79 GLY A N 1
ATOM 607 C CA . GLY A 1 79 ? 15.866 -2.795 -18.823 1.00 95.50 79 GLY A CA 1
ATOM 608 C C . GLY A 1 79 ? 15.262 -4.173 -19.098 1.00 95.50 79 GLY A C 1
ATOM 609 O O . GLY A 1 79 ? 15.386 -4.669 -20.219 1.00 95.50 79 GLY A O 1
ATOM 610 N N . ASP A 1 80 ? 14.564 -4.753 -18.117 1.00 96.38 80 ASP A N 1
ATOM 611 C CA . ASP A 1 80 ? 13.889 -6.053 -18.240 1.00 96.38 80 ASP A CA 1
ATOM 612 C C . ASP A 1 80 ? 12.630 -5.981 -19.118 1.00 96.38 80 ASP A C 1
ATOM 614 O O . ASP A 1 80 ? 12.111 -7.011 -19.543 1.00 96.38 80 ASP A O 1
ATOM 618 N N . PHE A 1 81 ? 12.154 -4.763 -19.397 1.00 95.69 81 PHE A N 1
ATOM 619 C CA . PHE A 1 81 ? 10.961 -4.479 -20.196 1.00 95.69 81 PHE A CA 1
ATOM 620 C C . PHE A 1 81 ? 11.291 -3.813 -21.537 1.00 95.69 81 PHE A C 1
ATOM 622 O O . PHE A 1 81 ? 10.383 -3.355 -22.235 1.00 95.69 81 PHE A O 1
ATOM 629 N N . ASN A 1 82 ? 12.573 -3.714 -21.903 1.00 95.88 82 ASN A N 1
ATOM 630 C CA . ASN A 1 82 ? 12.935 -3.230 -23.229 1.00 95.88 82 ASN A CA 1
ATOM 631 C C . ASN A 1 82 ? 12.402 -4.179 -24.305 1.00 95.88 82 ASN A C 1
ATOM 633 O O . ASN A 1 82 ? 12.358 -5.394 -24.139 1.00 95.88 82 ASN A O 1
ATOM 637 N N . TYR A 1 83 ? 12.048 -3.602 -25.447 1.00 93.62 83 TYR A N 1
ATOM 638 C CA . TYR A 1 83 ? 11.639 -4.338 -26.632 1.00 93.62 83 TYR A CA 1
ATOM 639 C C . TYR A 1 83 ? 12.402 -3.787 -27.845 1.00 93.62 83 TYR A C 1
ATOM 641 O O . TYR A 1 83 ? 12.529 -2.563 -27.955 1.00 93.62 83 TYR A O 1
ATOM 649 N N . PRO A 1 84 ? 12.903 -4.631 -28.770 1.00 94.81 84 PRO A N 1
ATOM 650 C CA . PRO A 1 84 ? 12.701 -6.086 -28.869 1.00 94.81 84 PRO A CA 1
ATOM 651 C C . PRO A 1 84 ? 13.610 -6.943 -27.980 1.00 94.81 84 PRO A C 1
ATOM 653 O O . PRO A 1 84 ? 13.313 -8.116 -27.776 1.00 94.81 84 PRO A O 1
ATOM 656 N N . GLU A 1 85 ? 14.696 -6.381 -27.456 1.00 94.94 85 GLU A N 1
ATOM 657 C CA . GLU A 1 85 ? 15.663 -7.100 -26.626 1.00 94.94 85 GLU A CA 1
ATOM 658 C C . GLU A 1 85 ? 15.831 -6.410 -25.273 1.00 94.94 85 GLU A C 1
ATOM 660 O O . GLU A 1 85 ? 15.901 -5.180 -25.190 1.00 94.94 85 GLU A O 1
ATOM 665 N N . ASN A 1 86 ? 15.941 -7.218 -24.219 1.00 96.31 86 ASN A N 1
ATOM 666 C CA . ASN A 1 86 ? 16.220 -6.740 -22.870 1.00 96.31 86 ASN A CA 1
ATOM 667 C C . ASN A 1 86 ? 17.631 -6.142 -22.787 1.00 96.31 86 ASN A C 1
ATOM 669 O O . ASN A 1 86 ? 18.556 -6.590 -23.464 1.00 96.31 86 ASN A O 1
ATOM 673 N N . GLY A 1 87 ? 17.827 -5.152 -21.914 1.00 94.06 87 GLY A N 1
ATOM 674 C CA . GLY A 1 87 ? 19.150 -4.560 -21.708 1.00 94.06 87 GLY A CA 1
ATOM 675 C C . GLY A 1 87 ? 19.137 -3.288 -20.872 1.00 94.06 87 GLY A C 1
ATOM 676 O O . GLY A 1 87 ? 18.097 -2.680 -20.649 1.00 94.06 87 GLY A O 1
ATOM 677 N N . GLU A 1 88 ? 20.306 -2.856 -20.400 1.00 93.50 88 GLU A N 1
ATOM 678 C CA . GLU A 1 88 ? 20.415 -1.602 -19.649 1.00 93.50 88 GLU A CA 1
ATOM 679 C C . GLU A 1 88 ? 19.895 -0.415 -20.482 1.00 93.50 88 GLU A C 1
ATOM 681 O O . GLU A 1 88 ? 20.208 -0.280 -21.664 1.00 93.50 88 GLU A O 1
ATOM 686 N N . ASN A 1 89 ? 19.114 0.467 -19.858 1.00 92.38 89 ASN A N 1
ATOM 687 C CA . ASN A 1 89 ? 18.627 1.699 -20.474 1.00 92.38 89 ASN A CA 1
ATOM 688 C C . ASN A 1 89 ? 18.793 2.887 -19.514 1.00 92.38 89 ASN A C 1
ATOM 690 O O . ASN A 1 89 ? 19.021 2.711 -18.317 1.00 92.38 89 ASN A O 1
ATOM 694 N N . LEU A 1 90 ? 18.636 4.106 -20.033 1.00 93.69 90 LEU A N 1
ATOM 695 C CA . LEU A 1 90 ? 18.805 5.339 -19.253 1.00 93.69 90 LEU A CA 1
ATOM 696 C C . LEU A 1 90 ? 17.723 5.560 -18.183 1.00 93.69 90 LEU A C 1
ATOM 698 O O . LEU A 1 90 ? 17.927 6.382 -17.293 1.00 93.69 90 LEU A O 1
ATOM 702 N N . LEU A 1 91 ? 16.600 4.831 -18.238 1.00 93.75 91 LEU A N 1
ATOM 703 C CA . LEU A 1 91 ? 15.607 4.833 -17.160 1.00 93.75 91 LEU A CA 1
ATOM 704 C C . LEU A 1 91 ? 16.134 4.084 -15.929 1.00 93.75 91 LEU A C 1
ATOM 706 O O . LEU A 1 91 ? 15.697 4.367 -14.821 1.00 93.75 91 LEU A O 1
ATOM 710 N N . GLY A 1 92 ? 17.102 3.179 -16.086 1.00 95.00 92 GLY A N 1
ATOM 711 C CA . GLY A 1 92 ? 17.792 2.541 -14.972 1.00 95.00 92 GLY A CA 1
ATOM 712 C C . GLY A 1 92 ? 16.851 1.718 -14.095 1.00 95.00 92 GLY A C 1
ATOM 713 O O . GLY A 1 92 ? 16.254 0.743 -14.554 1.00 95.00 92 GLY A O 1
ATOM 714 N N . THR A 1 93 ? 16.757 2.087 -12.816 1.00 96.50 93 THR A N 1
ATOM 715 C CA . THR A 1 93 ? 15.960 1.357 -11.822 1.00 96.50 93 THR A CA 1
ATOM 716 C C . THR A 1 93 ? 15.193 2.304 -10.909 1.00 96.50 93 THR A C 1
ATOM 718 O O . THR A 1 93 ? 15.676 3.400 -10.623 1.00 96.50 93 THR A O 1
ATOM 721 N N . ALA A 1 94 ? 14.056 1.855 -10.388 1.00 95.69 94 ALA A N 1
ATOM 722 C CA . ALA A 1 94 ? 13.259 2.588 -9.412 1.00 95.69 94 ALA A CA 1
ATOM 723 C C . ALA A 1 94 ? 12.809 1.682 -8.265 1.00 95.69 94 ALA A C 1
ATOM 725 O O . ALA A 1 94 ? 12.756 0.456 -8.391 1.00 95.69 94 ALA A O 1
ATOM 726 N N . GLU A 1 95 ? 12.472 2.278 -7.131 1.00 94.88 95 GLU A N 1
ATOM 727 C CA . GLU A 1 95 ? 11.825 1.570 -6.030 1.00 94.88 95 GLU A CA 1
ATOM 728 C C . GLU A 1 95 ? 10.684 2.384 -5.442 1.00 94.88 95 GLU A C 1
ATOM 730 O O . GLU A 1 95 ? 10.637 3.602 -5.595 1.00 94.88 95 GLU A O 1
ATOM 735 N N . HIS A 1 96 ? 9.755 1.706 -4.774 1.00 92.81 96 HIS A N 1
ATOM 736 C CA . HIS A 1 96 ? 8.712 2.399 -4.037 1.00 92.81 96 HIS A CA 1
ATOM 737 C C . HIS A 1 96 ? 9.330 3.251 -2.935 1.00 92.81 96 HIS A C 1
ATOM 739 O O . HIS A 1 96 ? 10.161 2.765 -2.162 1.00 92.81 96 HIS A O 1
ATOM 745 N N . GLN A 1 97 ? 8.873 4.495 -2.835 1.00 90.62 97 GLN A N 1
ATOM 746 C CA . GLN A 1 97 ? 9.240 5.337 -1.712 1.00 90.62 97 GLN A CA 1
ATOM 747 C C . GLN A 1 97 ? 8.594 4.782 -0.439 1.00 90.62 97 GLN A C 1
ATOM 749 O O . GLN A 1 97 ? 7.415 4.423 -0.416 1.00 90.62 97 GLN A O 1
ATOM 754 N N . LYS A 1 98 ? 9.382 4.706 0.629 1.00 91.25 98 LYS A N 1
ATOM 755 C CA . LYS A 1 98 ? 8.866 4.423 1.965 1.00 91.25 98 LYS A CA 1
ATOM 756 C C . LYS A 1 98 ? 8.393 5.715 2.618 1.00 91.25 98 LYS A C 1
ATOM 758 O O . LYS A 1 98 ? 8.843 6.801 2.265 1.00 91.25 98 LYS A O 1
ATOM 763 N N . ILE A 1 99 ? 7.487 5.588 3.571 1.00 88.50 99 ILE A N 1
ATOM 764 C CA . ILE A 1 99 ? 6.905 6.722 4.282 1.00 88.50 99 ILE A CA 1
ATOM 765 C C . ILE A 1 99 ? 7.365 6.736 5.732 1.00 88.50 99 ILE A C 1
ATOM 767 O O . ILE A 1 99 ? 7.598 5.684 6.328 1.00 88.50 99 ILE A O 1
ATOM 771 N N . ASP A 1 100 ? 7.429 7.928 6.309 1.00 89.75 100 ASP A N 1
ATOM 772 C CA . ASP A 1 100 ? 7.660 8.089 7.737 1.00 89.75 100 ASP A CA 1
ATOM 773 C C . ASP A 1 100 ? 6.347 7.906 8.498 1.00 89.75 100 ASP A C 1
ATOM 775 O O . ASP A 1 100 ? 5.387 8.666 8.342 1.00 89.75 100 ASP A O 1
ATOM 779 N N . LEU A 1 101 ? 6.302 6.875 9.336 1.00 87.69 101 LEU A N 1
ATOM 780 C CA . LEU A 1 101 ? 5.216 6.636 10.269 1.00 87.69 101 LEU A CA 1
ATOM 781 C C . LEU A 1 101 ? 5.514 7.354 11.581 1.00 87.69 101 LEU A C 1
ATOM 783 O O . LEU A 1 101 ? 6.430 6.982 12.316 1.00 87.69 101 LEU A O 1
ATOM 787 N N . PHE A 1 102 ? 4.707 8.365 11.879 1.00 86.12 102 PHE A N 1
ATOM 788 C CA . PHE A 1 102 ? 4.787 9.126 13.118 1.00 86.12 102 PHE A CA 1
ATOM 789 C C . PHE A 1 102 ? 3.872 8.524 14.184 1.00 86.12 102 PHE A C 1
ATOM 791 O O . PHE A 1 102 ? 2.737 8.136 13.904 1.00 86.12 102 PHE A O 1
ATOM 798 N N . SER A 1 103 ? 4.353 8.498 15.424 1.00 83.25 103 SER A N 1
ATOM 799 C CA . SER A 1 103 ? 3.561 8.148 16.601 1.00 83.25 103 SER A CA 1
ATOM 800 C C . SER A 1 103 ? 3.727 9.221 17.675 1.00 83.25 103 SER A C 1
ATOM 802 O O . SER A 1 103 ? 4.650 10.031 17.623 1.00 83.25 103 SER A O 1
ATOM 804 N N . THR A 1 104 ? 2.825 9.253 18.652 1.00 80.19 104 THR A N 1
ATOM 805 C CA . THR A 1 104 ? 2.865 10.241 19.740 1.00 80.19 104 THR A CA 1
ATOM 806 C C . THR A 1 104 ? 3.973 9.988 20.762 1.00 80.19 104 THR A C 1
ATOM 808 O O . THR A 1 104 ? 4.329 10.914 21.487 1.00 80.19 104 THR A O 1
ATOM 811 N N . SER A 1 105 ? 4.501 8.764 20.847 1.00 75.88 105 SER A N 1
ATOM 812 C CA . SER A 1 105 ? 5.427 8.337 21.908 1.00 75.88 105 SER A CA 1
ATOM 813 C C . SER A 1 105 ? 6.744 7.736 21.417 1.00 75.88 105 SER A C 1
ATOM 815 O O . SER A 1 105 ? 7.644 7.535 22.227 1.00 75.88 105 SER A O 1
ATOM 817 N N . GLU A 1 106 ? 6.869 7.429 20.128 1.00 83.69 106 GLU A N 1
ATOM 818 C CA . GLU A 1 106 ? 8.064 6.823 19.535 1.00 83.69 106 GLU A CA 1
ATOM 819 C C . GLU A 1 106 ? 8.602 7.690 18.398 1.00 83.69 106 GLU A C 1
ATOM 821 O O . GLU A 1 106 ? 7.845 8.402 17.730 1.00 83.69 106 GLU A O 1
ATOM 826 N N . GLU A 1 107 ? 9.909 7.586 18.154 1.00 89.25 107 GLU A N 1
ATOM 827 C CA . GLU A 1 107 ? 10.538 8.184 16.978 1.00 89.25 107 GLU A CA 1
ATOM 828 C C . GLU A 1 107 ? 9.882 7.684 15.688 1.00 89.25 107 GLU A C 1
ATOM 830 O O . GLU A 1 107 ? 9.383 6.555 15.609 1.00 89.25 107 GLU A O 1
ATOM 835 N N . SER A 1 108 ? 9.884 8.542 14.668 1.00 90.81 108 SER A N 1
ATOM 836 C CA . SER A 1 108 ? 9.327 8.200 13.366 1.00 90.81 108 SER A CA 1
ATOM 837 C C . SER A 1 108 ? 10.059 7.009 12.758 1.00 90.81 108 SER A C 1
ATOM 839 O O . SER A 1 108 ? 11.289 6.949 12.775 1.00 90.81 108 SER A O 1
ATOM 841 N N . LYS A 1 109 ? 9.300 6.078 12.182 1.00 91.19 109 LYS A N 1
ATOM 842 C CA . LYS A 1 109 ? 9.838 4.870 11.548 1.00 91.19 109 LYS A CA 1
ATOM 843 C C . LYS A 1 109 ? 9.558 4.891 10.057 1.00 91.19 109 LYS A C 1
ATOM 845 O O . LYS A 1 109 ? 8.411 5.046 9.649 1.00 91.19 109 LYS A O 1
ATOM 850 N N . GLU A 1 110 ? 10.587 4.652 9.258 1.00 92.38 110 GLU A N 1
ATOM 851 C CA . GLU A 1 110 ? 10.443 4.496 7.814 1.00 92.38 110 GLU A CA 1
ATOM 852 C C . GLU A 1 110 ? 9.818 3.123 7.496 1.00 92.38 110 GLU A C 1
ATOM 854 O O . GLU A 1 110 ? 10.389 2.072 7.807 1.00 92.38 110 GLU A O 1
ATOM 859 N N . VAL A 1 111 ? 8.637 3.112 6.876 1.00 91.88 111 VAL A N 1
ATOM 860 C CA . VAL A 1 111 ? 7.871 1.895 6.574 1.00 91.88 111 VAL A CA 1
ATOM 861 C C . VAL A 1 111 ? 7.371 1.884 5.132 1.00 91.88 111 VAL A C 1
ATOM 863 O O . VAL A 1 111 ? 7.029 2.912 4.556 1.00 91.88 111 VAL A O 1
ATOM 866 N N . PHE A 1 112 ? 7.311 0.693 4.535 1.00 91.88 112 PHE A N 1
ATOM 867 C CA . PHE A 1 112 ? 6.616 0.483 3.259 1.00 91.88 112 PHE A CA 1
ATOM 868 C C . PHE A 1 112 ? 5.186 -0.018 3.487 1.00 91.88 112 PHE A C 1
ATOM 870 O O . PHE A 1 112 ? 4.229 0.540 2.956 1.00 91.88 112 PHE A O 1
ATOM 877 N N . TRP A 1 113 ? 5.049 -1.057 4.315 1.00 93.12 113 TRP A N 1
ATOM 878 C CA . TRP A 1 113 ? 3.764 -1.594 4.745 1.00 93.12 113 TRP A CA 1
ATOM 879 C C . TRP A 1 113 ? 3.329 -0.922 6.043 1.00 93.12 113 TRP A C 1
ATOM 881 O O . TRP A 1 113 ? 4.031 -1.003 7.049 1.00 93.12 113 TRP A O 1
ATOM 891 N N . LEU A 1 114 ? 2.159 -0.297 6.020 1.00 90.81 114 LEU A N 1
ATOM 892 C CA . LEU A 1 114 ? 1.451 0.191 7.194 1.00 90.81 114 LEU A CA 1
ATOM 893 C C . LEU A 1 114 ? 0.611 -0.954 7.765 1.00 90.81 114 LEU A C 1
ATOM 895 O O . LEU A 1 114 ? -0.369 -1.351 7.125 1.00 90.81 114 LEU A O 1
ATOM 899 N N . PRO A 1 115 ? 0.974 -1.511 8.931 1.00 90.19 115 PRO A N 1
ATOM 900 C CA . PRO A 1 115 ? 0.187 -2.564 9.549 1.00 90.19 115 PRO A CA 1
ATOM 901 C C . PRO A 1 115 ? -1.137 -2.002 10.076 1.00 90.19 115 PRO A C 1
ATOM 903 O O . PRO A 1 115 ? -1.178 -0.919 10.661 1.00 90.19 115 PRO A O 1
ATOM 906 N N . ILE A 1 116 ? -2.216 -2.763 9.905 1.00 90.50 116 ILE A N 1
ATOM 907 C CA . ILE A 1 116 ? -3.472 -2.518 10.618 1.00 90.50 116 ILE A CA 1
ATOM 908 C C . ILE A 1 116 ? -3.332 -3.095 12.030 1.00 90.50 116 ILE A C 1
ATOM 910 O O . ILE A 1 116 ? -2.703 -4.140 12.211 1.00 90.50 116 ILE A O 1
ATOM 914 N N . SER A 1 117 ? -3.876 -2.423 13.051 1.00 88.88 117 SER A N 1
ATOM 915 C CA . SER A 1 117 ? -3.796 -2.961 14.413 1.00 88.88 117 SER A CA 1
ATOM 916 C C . SER A 1 117 ? -4.578 -4.270 14.521 1.00 88.88 117 SER A C 1
ATOM 918 O O . SER A 1 117 ? -5.653 -4.411 13.932 1.00 88.88 117 SER A O 1
ATOM 920 N N . SER A 1 118 ? -4.069 -5.209 15.323 1.00 90.50 118 SER A N 1
ATOM 921 C CA . SER A 1 118 ? -4.692 -6.528 15.479 1.00 90.50 118 SER A CA 1
ATOM 922 C C . SER A 1 118 ? -6.148 -6.431 15.927 1.00 90.50 118 SER A C 1
ATOM 924 O O . SER A 1 118 ? -6.993 -7.104 15.359 1.00 90.50 118 SER A O 1
ATOM 926 N N . SER A 1 119 ? -6.466 -5.519 16.851 1.00 92.06 119 SER A N 1
ATOM 927 C CA . SER A 1 119 ? -7.835 -5.315 17.337 1.00 92.06 119 SER A CA 1
ATOM 928 C C . SER A 1 119 ? -8.827 -4.922 16.236 1.00 92.06 119 SER A C 1
ATOM 930 O O . SER A 1 119 ? -9.931 -5.454 16.192 1.00 92.06 119 SER A O 1
ATOM 932 N N . TRP A 1 120 ? -8.446 -4.007 15.338 1.00 91.25 120 TRP A N 1
ATOM 933 C CA . TRP A 1 120 ? -9.302 -3.578 14.229 1.00 91.25 120 TRP A CA 1
ATOM 934 C C . TRP A 1 120 ? -9.389 -4.651 13.142 1.00 91.25 120 TRP A C 1
ATOM 936 O O . TRP A 1 120 ? -10.463 -4.864 12.586 1.00 91.25 120 TRP A O 1
ATOM 946 N N . TYR A 1 121 ? -8.281 -5.343 12.862 1.00 92.62 121 TYR A N 1
ATOM 947 C CA . TYR A 1 121 ? -8.256 -6.450 11.909 1.00 92.62 121 TYR A CA 1
ATOM 948 C C . TYR A 1 121 ? -9.143 -7.615 12.368 1.00 92.62 121 TYR A C 1
ATOM 950 O O . TYR A 1 121 ? -9.942 -8.121 11.585 1.00 92.62 121 TYR A O 1
ATOM 958 N N . GLU A 1 122 ? -9.021 -8.022 13.633 1.00 93.69 122 GLU A N 1
ATOM 959 C CA . GLU A 1 122 ? -9.824 -9.088 14.235 1.00 93.69 122 GLU A CA 1
ATOM 960 C C . GLU A 1 122 ? -11.302 -8.713 14.214 1.00 93.69 122 GLU A C 1
ATOM 962 O O . GLU A 1 122 ? -12.089 -9.458 13.642 1.00 93.69 122 GLU A O 1
ATOM 967 N N . ALA A 1 123 ? -11.663 -7.526 14.715 1.00 91.44 123 ALA A N 1
ATOM 968 C CA . ALA A 1 123 ? -13.046 -7.055 14.692 1.00 91.44 123 ALA A CA 1
ATOM 969 C C . ALA A 1 123 ? -13.637 -7.072 13.273 1.00 91.44 123 ALA A C 1
ATOM 971 O O . ALA A 1 123 ? -14.698 -7.644 13.061 1.00 91.44 123 ALA A O 1
ATOM 972 N N . ALA A 1 124 ? -12.931 -6.520 12.280 1.00 90.44 124 ALA A N 1
ATOM 973 C CA . ALA A 1 124 ? -13.411 -6.508 10.898 1.00 90.44 124 ALA A CA 1
ATOM 974 C C . ALA A 1 124 ? -13.505 -7.913 10.277 1.00 90.44 124 ALA A C 1
ATOM 976 O O . ALA A 1 124 ? -14.370 -8.154 9.443 1.00 90.44 124 ALA A O 1
ATOM 977 N N . THR A 1 125 ? -12.624 -8.838 10.665 1.00 91.25 125 THR A N 1
ATOM 978 C CA . THR A 1 125 ? -12.642 -10.218 10.157 1.00 91.25 125 THR A CA 1
ATOM 979 C C . THR A 1 125 ? -13.766 -11.039 10.788 1.00 91.25 125 THR A C 1
ATOM 981 O O . THR A 1 125 ? -14.355 -11.863 10.096 1.00 91.25 125 THR A O 1
ATOM 984 N N . GLU A 1 126 ? -14.080 -10.831 12.072 1.00 91.94 126 GLU A N 1
ATOM 985 C CA . GLU A 1 126 ? -15.223 -11.486 12.725 1.00 91.94 126 GLU A CA 1
ATOM 986 C C . GLU A 1 126 ? -16.542 -11.120 12.031 1.00 91.94 126 GLU A C 1
ATOM 988 O O . GLU A 1 126 ? -17.315 -12.016 11.710 1.00 91.94 126 GLU A O 1
ATOM 993 N N . GLU A 1 127 ? -16.749 -9.843 11.690 1.00 86.81 127 GLU A N 1
ATOM 994 C CA . GLU A 1 127 ? -17.953 -9.378 10.975 1.00 86.81 127 GLU A CA 1
ATOM 995 C C . GLU A 1 127 ? -18.127 -10.021 9.585 1.00 86.81 127 GLU A C 1
ATOM 997 O O . GLU A 1 127 ? -19.236 -10.074 9.058 1.00 86.81 127 GLU A O 1
ATOM 1002 N N . LEU A 1 128 ? -17.048 -10.525 8.973 1.00 86.06 128 LEU A N 1
ATOM 1003 C CA . LEU A 1 128 ? -17.117 -11.214 7.681 1.00 86.06 128 LEU A CA 1
ATOM 1004 C C . LEU A 1 128 ? -17.491 -12.696 7.786 1.00 86.06 128 LEU A C 1
ATOM 1006 O O . LEU A 1 128 ? -17.856 -13.286 6.773 1.00 86.06 128 LEU A O 1
ATOM 1010 N N . LYS A 1 129 ? -17.389 -13.324 8.965 1.00 84.12 129 LYS A N 1
ATOM 1011 C CA . LYS A 1 129 ? -17.627 -14.773 9.103 1.00 84.12 129 LYS A CA 1
ATOM 1012 C C . LYS A 1 129 ? -19.086 -15.164 8.901 1.00 84.12 129 LYS A C 1
ATOM 1014 O O . LYS A 1 129 ? -19.346 -16.242 8.375 1.00 84.12 129 LYS A O 1
ATOM 1019 N N . ASP A 1 130 ? -19.999 -14.284 9.294 1.00 75.94 130 ASP A N 1
ATOM 1020 C CA . ASP A 1 130 ? -21.445 -14.511 9.237 1.00 75.94 130 ASP A CA 1
ATOM 1021 C C . ASP A 1 130 ? -22.098 -13.812 8.029 1.00 75.94 130 ASP A C 1
ATOM 1023 O O . ASP A 1 130 ? -23.322 -13.709 7.941 1.00 75.94 130 ASP A O 1
ATOM 1027 N N . LEU A 1 131 ? -21.286 -13.302 7.095 1.00 74.62 131 LEU A N 1
ATOM 1028 C CA . LEU A 1 131 ? -21.769 -12.582 5.925 1.00 74.62 131 LEU A CA 1
ATOM 1029 C C . LEU A 1 131 ? -22.248 -13.576 4.850 1.00 74.62 131 LEU A C 1
ATOM 1031 O O . LEU A 1 131 ? -21.457 -14.079 4.053 1.00 74.62 131 LEU A O 1
ATOM 1035 N N . GLU A 1 132 ? -23.552 -13.852 4.815 1.00 63.06 132 GLU A N 1
ATOM 1036 C CA . GLU A 1 132 ? -24.197 -14.479 3.655 1.00 63.06 132 GLU A CA 1
ATOM 1037 C C . GLU A 1 132 ? -24.452 -13.407 2.580 1.00 63.06 132 GLU A C 1
ATOM 1039 O O . GLU A 1 132 ? -25.145 -12.418 2.835 1.00 63.06 132 GLU A O 1
ATOM 1044 N N . LEU A 1 133 ? -23.857 -13.586 1.396 1.00 59.12 133 LE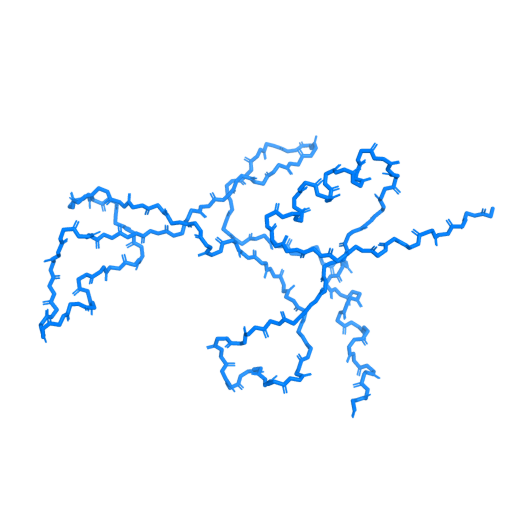U A N 1
ATOM 1045 C CA . LEU A 1 133 ? -24.016 -12.705 0.229 1.00 59.12 133 LEU A CA 1
ATOM 1046 C C . LEU A 1 133 ? -25.153 -13.164 -0.690 1.00 59.12 133 LEU A C 1
ATOM 1048 O O . LEU A 1 133 ? -25.222 -14.380 -0.984 1.00 59.12 133 LEU A O 1
#

Foldseek 3Di:
DDPPDDDDDDDDDVVCVVVVVVPVVPDDDPDDDDDDDDDDPDCVPDDVPDDDDDQWDFDQPDKDQDQAPDPDAAPAAVQCVDPPHRDHDRSGHMYHAWDWDDDPPDHTDTGGIGGDDPVVSVVVVVVVPPDDD

Mean predicted aligned error: 7.58 Å

InterPro domains:
  IPR000845 Nucleoside phosphorylase domain [PF01048] (15-84)
  IPR035994 Nucleoside phosphorylase superfamily [G3DSA:3.40.50.1580] (10-131)
  IPR035994 Nucleoside phosphorylase superfamily [SSF53167] (15-65)

Sequence (133 aa):
MLEHLTKLLLCMLGNVATAVQTMLLKFHISGIIFFGSSGSLDKDILMPGDVAVPKAVAFTGVWEWKKFRSENKGKLVFGDFNYPENGENLLGTAEHQKIDLFSTSEESKEVFWLPISSSWYEAATEELKDLEL

pLDDT: mean 85.71, std 12.26, range [32.38, 96.5]

Radius of gyration: 20.13 Å; Cα contacts (8 Å, |Δi|>4): 110; chains: 1; bounding box: 51×36×56 Å